Protein AF-A0A7X9ITH7-F1 (afdb_monomer_lite)

Secondary structure (DSSP, 8-state):
-----HHHHHHHHHHHHHHHHHHHHHHHHHHHHTT--SHHHHHHHHHHHHHHHHHHHHHHHHHHHHTT-PPPPSTTHHHHHHHHHHS-BTTTB---SPPPPTT-S-S-SS--S-GGG--------------

Radius of gyration: 21.45 Å; chains: 1; bounding box: 76×38×53 Å

Structure (mmCIF, N/CA/C/O backbone):
data_AF-A0A7X9ITH7-F1
#
_entry.id   AF-A0A7X9ITH7-F1
#
loop_
_atom_site.group_PDB
_atom_site.id
_atom_site.type_symbol
_atom_site.label_atom_id
_atom_site.label_alt_id
_atom_site.label_comp_id
_atom_site.label_asym_id
_atom_site.label_entity_id
_atom_site.label_seq_id
_atom_site.pdbx_PDB_ins_code
_atom_site.Cartn_x
_atom_site.Cartn_y
_atom_site.Cartn_z
_atom_site.occupancy
_atom_site.B_iso_or_equiv
_atom_site.auth_seq_id
_atom_site.auth_comp_id
_atom_site.auth_asym_id
_atom_site.auth_atom_id
_atom_site.pdbx_PDB_model_num
ATOM 1 N N . MET A 1 1 ? -11.705 7.895 21.935 1.00 47.16 1 MET A N 1
ATOM 2 C CA . MET A 1 1 ? -11.684 6.451 21.616 1.00 47.16 1 MET A CA 1
ATOM 3 C C . MET A 1 1 ? -12.564 6.230 20.402 1.00 47.16 1 MET A C 1
ATOM 5 O O . MET A 1 1 ? -13.738 6.562 20.475 1.00 47.16 1 MET A O 1
ATOM 9 N N . VAL A 1 2 ? -12.007 5.753 19.287 1.00 57.72 2 VAL A N 1
ATOM 10 C CA . VAL A 1 2 ? -12.806 5.366 18.115 1.00 57.72 2 VAL A CA 1
ATOM 11 C C . VAL A 1 2 ? -13.326 3.955 18.372 1.00 57.72 2 VAL A C 1
ATOM 13 O O . VAL A 1 2 ? -12.543 3.017 18.470 1.00 57.72 2 VAL A O 1
ATOM 16 N N . THR A 1 3 ? -14.635 3.803 18.539 1.00 65.38 3 THR A N 1
ATOM 17 C CA . THR A 1 3 ? -15.297 2.498 18.604 1.00 65.38 3 THR A CA 1
ATOM 18 C C . THR A 1 3 ? -15.618 2.040 17.183 1.00 65.38 3 THR A C 1
ATOM 20 O O . THR A 1 3 ? -16.554 2.531 16.554 1.00 65.38 3 THR A O 1
ATOM 23 N N . LEU A 1 4 ? -14.832 1.100 16.650 1.00 70.31 4 LEU A N 1
ATOM 24 C CA . LEU A 1 4 ? -15.162 0.419 15.397 1.00 70.31 4 LEU A CA 1
ATOM 25 C C . LEU A 1 4 ? -16.332 -0.540 15.647 1.00 70.31 4 LEU A C 1
ATOM 27 O O . LEU A 1 4 ? -16.178 -1.561 16.313 1.00 70.31 4 LEU A O 1
ATOM 31 N N . ASN A 1 5 ? -17.513 -0.209 15.126 1.00 84.56 5 ASN A N 1
ATOM 32 C CA . ASN A 1 5 ? -18.654 -1.124 15.112 1.0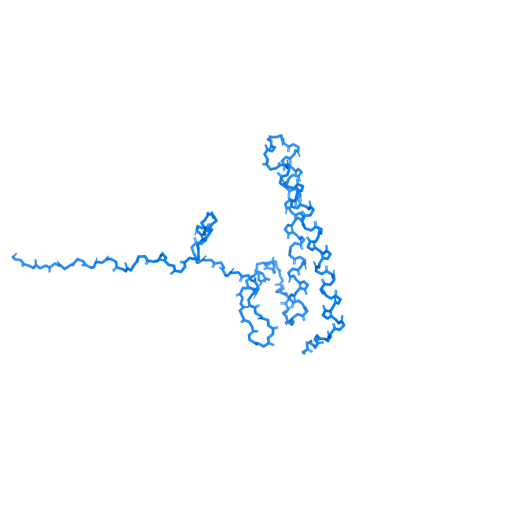0 84.56 5 ASN A CA 1
ATOM 33 C C . ASN A 1 5 ? -18.588 -2.068 13.894 1.00 84.56 5 ASN A C 1
ATOM 35 O O . ASN A 1 5 ? -17.813 -1.850 12.960 1.00 84.56 5 ASN A O 1
ATOM 39 N N . ALA A 1 6 ? -19.416 -3.117 13.885 1.00 84.94 6 ALA A N 1
ATOM 40 C CA . ALA A 1 6 ? -19.391 -4.136 12.831 1.00 84.94 6 ALA A CA 1
ATOM 41 C C . ALA A 1 6 ? -19.620 -3.560 11.419 1.00 84.94 6 ALA A C 1
ATOM 43 O O . ALA A 1 6 ? -18.960 -3.972 10.468 1.00 84.94 6 ALA A O 1
ATOM 44 N N . ALA A 1 7 ? -20.506 -2.569 11.284 1.00 85.50 7 ALA A N 1
ATOM 45 C CA . ALA A 1 7 ? -20.787 -1.922 10.003 1.00 85.50 7 ALA A CA 1
ATOM 46 C C . ALA A 1 7 ? -19.597 -1.083 9.497 1.00 85.50 7 ALA A C 1
ATOM 48 O O . ALA A 1 7 ? -19.242 -1.152 8.321 1.00 85.50 7 ALA A O 1
ATOM 49 N N . ALA A 1 8 ? -18.941 -0.330 10.384 1.00 84.44 8 ALA A N 1
ATOM 50 C CA . ALA A 1 8 ? -17.741 0.442 10.070 1.00 84.44 8 ALA A CA 1
ATOM 51 C C . ALA A 1 8 ? -16.569 -0.474 9.693 1.00 84.44 8 ALA A C 1
ATOM 53 O O . ALA A 1 8 ? -15.868 -0.204 8.720 1.00 84.44 8 ALA A O 1
ATOM 54 N N . ALA A 1 9 ? -16.403 -1.591 10.406 1.00 86.25 9 ALA A N 1
ATOM 55 C CA . ALA A 1 9 ? -15.397 -2.597 10.085 1.00 86.25 9 ALA A CA 1
ATOM 56 C C . ALA A 1 9 ? -15.644 -3.245 8.710 1.00 86.25 9 ALA A C 1
ATOM 58 O O . ALA A 1 9 ? -14.707 -3.392 7.927 1.00 86.25 9 ALA A O 1
ATOM 59 N N . ALA A 1 10 ? -16.897 -3.582 8.381 1.00 88.31 10 ALA A N 1
ATOM 60 C CA . ALA A 1 10 ? -17.257 -4.147 7.080 1.00 88.31 10 ALA A CA 1
ATOM 61 C C . ALA A 1 10 ? -17.009 -3.160 5.928 1.00 88.31 10 ALA A C 1
ATOM 63 O O . ALA A 1 10 ? -16.444 -3.536 4.901 1.00 88.31 10 ALA A O 1
ATOM 64 N N . ARG A 1 11 ? -17.364 -1.883 6.118 1.00 89.94 11 ARG A N 1
ATOM 65 C CA . ARG A 1 11 ? -17.066 -0.819 5.153 1.00 89.94 11 ARG A CA 1
ATOM 66 C C . ARG A 1 11 ? -15.563 -0.657 4.941 1.00 89.94 11 ARG A C 1
ATOM 68 O O . ARG A 1 11 ? -15.119 -0.648 3.797 1.00 89.94 11 ARG A O 1
ATOM 75 N N . LEU A 1 12 ? -14.791 -0.549 6.025 1.00 88.88 12 LEU A N 1
ATOM 76 C CA . LEU A 1 12 ? -13.336 -0.424 5.947 1.00 88.88 12 LEU A CA 1
ATOM 77 C C . LEU A 1 12 ? -12.732 -1.610 5.194 1.00 88.88 12 LEU A C 1
ATOM 79 O O . LEU A 1 12 ? -11.874 -1.417 4.343 1.00 88.88 12 LEU A O 1
ATOM 83 N N . ARG A 1 13 ? -13.210 -2.829 5.462 1.00 90.25 13 ARG A N 1
ATOM 84 C CA . ARG A 1 13 ? -12.760 -4.025 4.750 1.00 90.25 13 ARG A CA 1
ATOM 85 C C . ARG A 1 13 ? -13.021 -3.929 3.247 1.00 90.25 13 ARG A C 1
ATOM 87 O O . ARG A 1 13 ? -12.099 -4.155 2.477 1.00 90.25 13 ARG A O 1
ATOM 94 N N . ALA A 1 14 ? -14.226 -3.536 2.836 1.00 92.00 14 ALA A N 1
ATOM 95 C CA . ALA A 1 14 ? -14.554 -3.378 1.420 1.00 92.00 14 ALA A CA 1
ATOM 96 C C . ALA A 1 14 ? -13.689 -2.306 0.728 1.00 92.00 14 ALA A C 1
ATOM 98 O O . ALA A 1 14 ? -13.251 -2.500 -0.405 1.00 92.00 14 ALA A O 1
ATOM 99 N N . GLU A 1 15 ? -13.410 -1.191 1.412 1.00 91.38 15 GLU A N 1
ATOM 100 C CA . GLU A 1 15 ? -12.501 -0.151 0.914 1.00 91.38 15 GLU A CA 1
ATOM 101 C C . GLU A 1 15 ? -11.064 -0.687 0.762 1.00 91.38 15 GLU A C 1
ATOM 103 O O . GLU A 1 15 ? -10.438 -0.476 -0.274 1.00 91.38 15 GLU A O 1
ATOM 108 N N . LEU A 1 16 ? -10.562 -1.441 1.747 1.00 92.38 16 LEU A N 1
ATOM 109 C CA . LEU A 1 16 ? -9.233 -2.059 1.685 1.00 92.38 16 LEU A CA 1
ATOM 110 C C . LEU A 1 16 ? -9.138 -3.118 0.579 1.00 92.38 16 LEU A C 1
ATOM 112 O O . LEU A 1 16 ? -8.145 -3.146 -0.141 1.00 92.38 16 LEU A O 1
ATOM 116 N N . ASP A 1 17 ? -10.159 -3.957 0.403 1.00 93.75 17 ASP A N 1
ATOM 117 C CA . ASP A 1 17 ? -10.197 -4.973 -0.656 1.00 93.75 17 ASP A CA 1
ATOM 118 C C . ASP A 1 17 ? -10.177 -4.322 -2.052 1.00 93.75 17 ASP A C 1
ATOM 120 O O . ASP A 1 17 ? -9.491 -4.793 -2.970 1.00 93.75 17 ASP A O 1
ATOM 124 N N . HIS A 1 18 ? -10.879 -3.196 -2.211 1.00 93.44 18 HIS A N 1
ATOM 125 C CA . HIS A 1 18 ? -10.826 -2.395 -3.430 1.00 93.44 18 HIS A CA 1
ATOM 126 C C . HIS A 1 18 ? -9.419 -1.834 -3.679 1.00 93.44 18 HIS A C 1
ATOM 128 O O . HIS A 1 18 ? -8.877 -2.012 -4.774 1.00 93.44 18 HIS A O 1
ATOM 134 N N . ASP A 1 19 ? -8.810 -1.208 -2.669 1.00 92.25 19 ASP A N 1
ATOM 135 C CA . ASP A 1 19 ? -7.469 -0.623 -2.770 1.00 92.25 19 ASP A CA 1
ATOM 136 C C . ASP A 1 19 ? -6.412 -1.698 -3.089 1.00 92.25 19 ASP A C 1
ATOM 138 O O . ASP A 1 19 ? -5.579 -1.510 -3.979 1.00 92.25 19 ASP A O 1
ATOM 142 N N . LEU A 1 20 ? -6.485 -2.865 -2.439 1.00 94.00 20 LEU A N 1
ATOM 143 C CA . LEU A 1 20 ? -5.612 -4.012 -2.713 1.00 94.00 20 LEU A CA 1
ATOM 144 C C . LEU A 1 20 ? -5.759 -4.516 -4.152 1.00 94.00 20 LEU A C 1
ATOM 146 O O . LEU A 1 20 ? -4.760 -4.837 -4.798 1.00 94.00 20 LEU A O 1
ATOM 150 N N . THR A 1 21 ? -6.983 -4.537 -4.682 1.00 95.25 21 THR A N 1
ATOM 151 C CA . THR A 1 21 ? -7.236 -4.912 -6.080 1.00 95.25 21 THR A CA 1
ATOM 152 C C . THR A 1 21 ? -6.595 -3.917 -7.050 1.00 95.25 21 THR A C 1
ATOM 154 O O . THR A 1 21 ? -5.996 -4.329 -8.046 1.00 95.25 21 THR A O 1
ATOM 157 N N . GLN A 1 22 ? -6.674 -2.611 -6.775 1.00 92.69 22 GLN A N 1
ATOM 158 C CA . GLN A 1 22 ? -6.010 -1.601 -7.609 1.00 92.69 22 GLN A CA 1
ATOM 159 C C . GLN A 1 22 ? -4.484 -1.719 -7.536 1.00 92.69 22 GLN A C 1
ATOM 161 O O . GLN A 1 22 ? -3.815 -1.691 -8.569 1.00 92.69 22 GLN A O 1
ATOM 166 N N . LEU A 1 23 ? -3.927 -1.917 -6.338 1.00 94.50 23 LEU A N 1
ATOM 167 C CA . LEU A 1 23 ? -2.488 -2.106 -6.145 1.00 94.50 23 LEU A CA 1
ATOM 168 C C . LEU A 1 23 ? -1.967 -3.348 -6.871 1.00 94.50 23 LEU A C 1
ATOM 170 O O . LEU A 1 23 ? -0.909 -3.283 -7.497 1.00 94.50 23 LEU A O 1
ATOM 174 N N . ALA A 1 24 ? -2.719 -4.452 -6.850 1.00 94.25 24 ALA A N 1
ATOM 175 C CA . ALA A 1 24 ? -2.372 -5.659 -7.593 1.00 94.25 24 ALA A CA 1
ATOM 176 C C . ALA A 1 24 ? -2.262 -5.385 -9.101 1.00 94.25 24 ALA A C 1
ATOM 178 O O . ALA A 1 24 ? -1.284 -5.790 -9.723 1.00 94.25 24 ALA A O 1
ATOM 179 N N . ARG A 1 25 ? -3.189 -4.608 -9.678 1.00 93.62 25 ARG A N 1
ATOM 180 C CA . ARG A 1 25 ? -3.133 -4.227 -11.101 1.00 93.62 25 ARG A CA 1
ATOM 181 C C . ARG A 1 25 ? -1.883 -3.420 -11.437 1.00 93.62 25 ARG A C 1
ATOM 183 O O . ARG A 1 25 ? -1.239 -3.688 -12.447 1.00 93.62 25 ARG A O 1
ATOM 190 N N . VAL A 1 26 ? -1.525 -2.445 -10.600 1.00 93.69 26 VAL A N 1
ATOM 191 C CA . VAL A 1 26 ? -0.313 -1.631 -10.810 1.00 93.69 26 VAL A CA 1
ATOM 192 C C . VAL A 1 26 ? 0.944 -2.493 -10.680 1.00 93.69 26 VAL A C 1
ATOM 194 O O . VAL A 1 26 ? 1.837 -2.400 -11.519 1.00 93.69 26 VAL A O 1
ATOM 197 N N . ARG A 1 27 ? 1.000 -3.383 -9.682 1.00 95.12 27 ARG A N 1
ATOM 198 C CA . ARG A 1 27 ? 2.092 -4.355 -9.527 1.00 95.12 27 ARG A CA 1
ATOM 199 C C . ARG A 1 27 ? 2.258 -5.208 -10.784 1.00 95.12 27 ARG A C 1
ATOM 201 O O . ARG A 1 27 ? 3.379 -5.381 -11.252 1.00 95.12 27 ARG A O 1
ATOM 208 N N . ASP A 1 28 ? 1.163 -5.709 -11.345 1.00 94.44 28 ASP A N 1
ATOM 209 C CA . ASP A 1 28 ? 1.214 -6.551 -12.541 1.00 94.44 28 ASP A CA 1
ATOM 210 C C . ASP A 1 28 ? 1.698 -5.745 -13.766 1.00 94.44 28 ASP A C 1
ATOM 212 O O . ASP A 1 28 ? 2.497 -6.236 -14.563 1.00 94.44 28 ASP A O 1
ATOM 216 N N . GLN A 1 29 ? 1.317 -4.466 -13.878 1.00 92.75 29 GLN A N 1
ATOM 217 C CA . GLN A 1 29 ? 1.844 -3.561 -14.910 1.00 92.75 29 GLN A CA 1
ATOM 218 C C . GLN A 1 29 ? 3.348 -3.292 -14.774 1.00 92.75 29 GLN A C 1
ATOM 220 O O . GLN A 1 29 ? 4.025 -3.187 -15.802 1.00 92.75 29 GLN A O 1
ATOM 225 N N . ILE A 1 30 ? 3.852 -3.178 -13.539 1.00 93.06 30 ILE A N 1
ATOM 226 C CA . ILE A 1 30 ? 5.285 -3.046 -13.239 1.00 93.06 30 ILE A CA 1
ATOM 227 C C . ILE A 1 30 ? 6.013 -4.328 -13.638 1.00 93.06 30 ILE A C 1
ATOM 229 O O . ILE A 1 30 ? 7.013 -4.256 -14.343 1.00 93.06 30 ILE A O 1
ATOM 233 N N . ALA A 1 31 ? 5.496 -5.496 -13.244 1.00 92.44 31 ALA A N 1
ATOM 234 C CA . ALA A 1 31 ? 6.125 -6.787 -13.517 1.00 92.44 31 ALA A CA 1
ATOM 235 C C . ALA A 1 31 ? 6.334 -7.028 -15.021 1.00 92.44 31 ALA A C 1
ATOM 237 O O . ALA A 1 31 ? 7.416 -7.437 -15.432 1.00 92.44 31 ALA A O 1
ATOM 238 N N . VAL A 1 32 ? 5.341 -6.689 -15.851 1.00 92.06 32 VAL A N 1
ATOM 239 C CA . VAL A 1 32 ? 5.433 -6.807 -17.321 1.00 92.06 32 VAL A CA 1
ATOM 240 C C . VAL A 1 32 ? 6.502 -5.883 -17.924 1.00 92.06 32 VAL A C 1
ATOM 242 O O . VAL A 1 32 ? 7.021 -6.163 -19.000 1.00 92.06 32 VAL A O 1
ATOM 245 N N . ARG A 1 33 ? 6.841 -4.780 -17.249 1.00 88.88 33 ARG A N 1
ATOM 246 C CA . ARG A 1 33 ? 7.779 -3.751 -17.734 1.00 88.88 33 ARG A CA 1
ATOM 247 C C . ARG A 1 33 ? 9.140 -3.791 -17.039 1.00 88.88 33 ARG A C 1
ATOM 249 O O . ARG A 1 33 ? 10.007 -2.996 -17.375 1.00 88.88 33 ARG A O 1
ATOM 256 N N . ALA A 1 34 ? 9.342 -4.709 -16.095 1.00 87.25 34 ALA A N 1
ATOM 257 C CA . ALA A 1 34 ? 10.522 -4.735 -15.233 1.00 87.25 34 ALA A CA 1
ATOM 258 C C . ALA A 1 34 ? 11.836 -5.007 -15.983 1.00 87.25 34 ALA A C 1
ATOM 260 O O . ALA A 1 34 ? 12.893 -4.586 -15.525 1.00 87.25 34 ALA A O 1
ATOM 261 N N . SER A 1 35 ? 11.777 -5.698 -17.123 1.00 87.19 35 SER A N 1
ATOM 262 C CA . SER A 1 35 ? 12.940 -6.010 -17.962 1.00 87.19 35 SER A CA 1
ATOM 263 C C . SER A 1 35 ? 13.152 -5.025 -19.114 1.00 87.19 35 SER A C 1
ATOM 265 O O . SER A 1 35 ? 13.993 -5.277 -19.975 1.00 87.19 35 SER A O 1
ATOM 267 N N . ALA A 1 36 ? 12.362 -3.952 -19.191 1.00 84.81 36 ALA A N 1
ATOM 268 C CA . ALA A 1 36 ? 12.507 -2.963 -20.248 1.00 84.81 36 ALA A CA 1
ATOM 269 C C . ALA A 1 36 ? 13.795 -2.151 -20.057 1.00 84.81 36 ALA A C 1
ATOM 271 O O . ALA A 1 36 ? 14.139 -1.765 -18.941 1.00 84.81 36 ALA A O 1
ATOM 272 N N . THR A 1 37 ? 14.498 -1.890 -21.155 1.00 87.06 37 THR A N 1
ATOM 273 C CA . THR A 1 37 ? 15.761 -1.133 -21.166 1.00 87.06 37 THR A CA 1
ATOM 274 C C . THR A 1 37 ? 15.643 0.193 -21.910 1.00 87.06 37 THR A C 1
ATOM 276 O O . THR A 1 37 ? 16.607 0.950 -21.962 1.00 87.06 37 THR A O 1
ATOM 279 N N . ASP A 1 38 ? 14.491 0.473 -22.521 1.00 93.56 38 ASP A N 1
ATOM 280 C CA . ASP A 1 38 ? 14.240 1.738 -23.196 1.00 93.56 38 ASP A CA 1
ATOM 281 C C . ASP A 1 38 ? 13.916 2.850 -22.188 1.00 93.56 38 ASP A C 1
ATOM 283 O O . ASP A 1 38 ? 13.284 2.645 -21.146 1.00 93.56 38 ASP A O 1
ATOM 287 N N . GLU A 1 39 ? 14.376 4.057 -22.504 1.00 92.50 39 GLU A N 1
ATOM 288 C CA . GLU A 1 39 ? 14.301 5.209 -21.608 1.00 92.50 39 GLU A CA 1
ATOM 289 C C . GLU A 1 39 ? 12.844 5.607 -21.315 1.00 92.50 39 GLU A C 1
ATOM 291 O O . GLU A 1 39 ? 12.472 5.877 -20.173 1.00 92.50 39 GLU A O 1
ATOM 296 N N . THR A 1 40 ? 11.974 5.544 -22.327 1.00 92.44 40 THR A N 1
ATOM 297 C CA . THR A 1 40 ? 10.543 5.849 -22.190 1.00 92.44 40 THR A CA 1
ATOM 298 C C . THR A 1 40 ? 9.838 4.889 -21.231 1.00 92.44 40 THR A C 1
ATOM 300 O O . THR A 1 40 ? 9.106 5.332 -20.342 1.00 92.44 40 THR A O 1
ATOM 303 N N . THR A 1 41 ? 10.071 3.581 -21.354 1.00 90.38 41 THR A N 1
ATOM 304 C CA . THR A 1 41 ? 9.487 2.587 -20.445 1.00 90.38 41 THR A CA 1
ATOM 305 C C . THR A 1 41 ? 10.103 2.672 -19.057 1.00 90.38 41 THR A C 1
ATOM 307 O O . THR A 1 41 ? 9.389 2.477 -18.076 1.00 90.38 41 THR A O 1
ATOM 310 N N . THR A 1 42 ? 11.376 3.052 -18.944 1.00 90.69 42 THR A N 1
ATOM 311 C CA . THR A 1 42 ? 12.018 3.322 -17.650 1.00 90.69 42 THR A CA 1
ATOM 312 C C . THR A 1 42 ? 11.311 4.462 -16.909 1.00 90.69 42 THR A C 1
ATOM 314 O O . THR A 1 42 ? 10.956 4.311 -15.738 1.00 90.69 42 THR A O 1
ATOM 317 N N . TYR A 1 43 ? 11.010 5.574 -17.589 1.00 93.06 43 TYR A N 1
ATOM 318 C CA . TYR A 1 43 ? 10.226 6.665 -16.998 1.00 93.06 43 TYR A CA 1
ATOM 319 C C . TYR A 1 43 ? 8.802 6.234 -16.631 1.00 93.06 43 TYR A C 1
ATOM 321 O O . TYR A 1 43 ? 8.309 6.568 -15.550 1.00 93.06 43 TYR A O 1
ATOM 329 N N . ALA A 1 44 ? 8.144 5.452 -17.489 1.00 93.00 44 ALA A N 1
ATOM 330 C CA . ALA A 1 44 ? 6.827 4.904 -17.182 1.00 93.00 44 ALA A CA 1
ATOM 331 C C . ALA A 1 44 ? 6.863 3.977 -15.953 1.00 93.00 44 ALA A C 1
ATOM 333 O O . ALA A 1 44 ? 5.965 4.028 -15.112 1.00 93.00 44 ALA A O 1
ATOM 334 N N . LEU A 1 45 ? 7.913 3.164 -15.806 1.00 93.38 45 LEU A N 1
ATOM 335 C CA . LEU A 1 45 ? 8.117 2.277 -14.664 1.00 93.38 45 LEU A CA 1
ATOM 336 C C . LEU A 1 45 ? 8.362 3.065 -13.373 1.00 93.38 45 LEU A C 1
ATOM 338 O O . LEU A 1 45 ? 7.776 2.730 -12.344 1.00 93.38 45 LEU A O 1
ATOM 342 N N . ALA A 1 46 ? 9.140 4.149 -13.429 1.00 92.06 46 ALA A N 1
ATOM 343 C CA . ALA A 1 46 ? 9.322 5.057 -12.297 1.00 92.06 46 ALA A CA 1
ATOM 344 C C . ALA A 1 46 ? 7.984 5.664 -11.832 1.00 92.06 46 ALA A C 1
ATOM 346 O O . ALA A 1 46 ? 7.691 5.681 -10.634 1.00 92.06 46 ALA A O 1
ATOM 347 N N . LEU A 1 47 ? 7.133 6.091 -12.773 1.00 93.62 47 LEU A N 1
ATOM 348 C CA . LEU A 1 47 ? 5.795 6.603 -12.463 1.00 93.62 47 LEU A CA 1
ATOM 349 C C . LEU A 1 47 ? 4.889 5.519 -11.856 1.00 93.62 47 LEU A C 1
ATOM 351 O O . LEU A 1 47 ? 4.193 5.770 -10.872 1.00 93.62 47 LEU A O 1
ATOM 355 N N . LEU A 1 48 ? 4.907 4.303 -12.409 1.00 93.69 48 LEU A N 1
ATOM 356 C CA . LEU A 1 48 ? 4.134 3.177 -11.880 1.00 93.69 48 LEU A CA 1
ATOM 357 C C . LEU A 1 48 ? 4.571 2.799 -10.459 1.00 93.69 48 LEU A C 1
ATOM 359 O O . LEU A 1 48 ? 3.717 2.589 -9.598 1.00 93.69 48 LEU A O 1
ATOM 363 N N . LEU A 1 49 ? 5.878 2.764 -10.189 1.00 93.81 49 LEU A N 1
ATOM 364 C CA . LEU A 1 49 ? 6.428 2.523 -8.853 1.00 93.81 49 LEU A CA 1
ATOM 365 C C . LEU A 1 49 ? 6.003 3.606 -7.859 1.00 93.81 49 LEU A C 1
ATOM 367 O O . LEU A 1 49 ? 5.554 3.282 -6.760 1.00 93.81 49 LEU A O 1
ATOM 371 N N . MET A 1 50 ? 6.084 4.880 -8.253 1.00 92.31 50 MET A N 1
ATOM 372 C CA . MET A 1 50 ? 5.625 6.001 -7.428 1.00 92.31 50 MET A CA 1
ATOM 373 C C . MET A 1 50 ? 4.134 5.876 -7.090 1.00 92.31 50 MET A C 1
ATOM 375 O O . MET A 1 50 ? 3.733 6.050 -5.935 1.00 92.31 50 MET A O 1
ATOM 379 N N . ASN A 1 51 ? 3.309 5.527 -8.079 1.00 91.75 51 ASN A N 1
ATOM 380 C CA . ASN A 1 51 ? 1.875 5.322 -7.894 1.00 91.75 51 ASN A CA 1
ATOM 381 C C . ASN A 1 51 ? 1.586 4.142 -6.961 1.00 91.75 51 ASN A C 1
ATOM 383 O O . ASN A 1 51 ? 0.735 4.256 -6.076 1.00 91.75 51 ASN A O 1
ATOM 387 N N . TYR A 1 52 ? 2.310 3.032 -7.126 1.00 92.94 52 TYR A N 1
ATOM 388 C CA . TYR A 1 52 ? 2.196 1.867 -6.254 1.00 92.94 52 TYR A CA 1
ATOM 389 C C . TYR A 1 52 ? 2.537 2.224 -4.805 1.00 92.94 52 TYR A C 1
ATOM 391 O O . TYR A 1 52 ? 1.734 1.986 -3.904 1.00 92.94 52 TYR A O 1
ATOM 399 N N . TYR A 1 53 ? 3.688 2.863 -4.584 1.00 89.81 53 TYR A N 1
ATOM 400 C CA . TYR A 1 53 ? 4.141 3.272 -3.256 1.00 89.81 53 TYR A CA 1
ATOM 401 C C . TYR A 1 53 ? 3.149 4.240 -2.592 1.00 89.81 53 TYR A C 1
ATOM 403 O O . TYR A 1 53 ? 2.694 4.003 -1.474 1.00 89.81 53 TYR A O 1
ATOM 411 N N . THR A 1 54 ? 2.707 5.265 -3.324 1.00 89.69 54 THR A N 1
ATOM 412 C CA . THR A 1 54 ? 1.699 6.226 -2.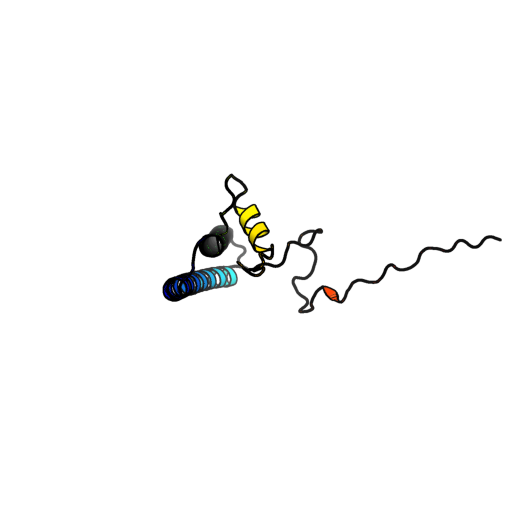851 1.00 89.69 54 THR A CA 1
ATOM 413 C C . THR A 1 54 ? 0.374 5.543 -2.491 1.00 89.69 54 THR A C 1
ATOM 415 O O . THR A 1 54 ? -0.286 5.914 -1.517 1.00 89.69 54 THR A O 1
ATOM 418 N N . GLY A 1 55 ? -0.049 4.544 -3.271 1.00 91.50 55 GLY A N 1
ATOM 419 C CA . GLY A 1 55 ? -1.255 3.767 -2.989 1.00 91.50 55 GLY A CA 1
ATOM 420 C C . GLY A 1 55 ? -1.131 2.946 -1.702 1.00 91.50 55 GLY A C 1
ATOM 421 O O . GLY A 1 55 ? -2.039 2.976 -0.870 1.00 91.50 55 GLY A O 1
ATOM 422 N N . VAL A 1 56 ? 0.015 2.287 -1.492 1.00 90.00 56 VAL A N 1
ATOM 423 C CA . VAL A 1 56 ? 0.308 1.553 -0.250 1.00 90.00 56 VAL A CA 1
ATOM 424 C C . VAL A 1 56 ? 0.255 2.491 0.955 1.00 90.00 56 VAL A C 1
ATOM 426 O O . VAL A 1 56 ? -0.397 2.178 1.948 1.00 90.00 56 VAL A O 1
ATOM 429 N N . GLU A 1 57 ? 0.862 3.673 0.877 1.00 87.81 57 GLU A N 1
ATOM 430 C CA . GLU A 1 57 ? 0.834 4.640 1.980 1.00 87.81 57 GLU A CA 1
ATOM 431 C C . GLU A 1 57 ? -0.575 5.127 2.322 1.00 87.81 57 GLU A C 1
ATOM 433 O O . GLU A 1 57 ? -0.913 5.267 3.500 1.00 87.81 57 GLU A O 1
ATOM 438 N N . LYS A 1 58 ? -1.421 5.365 1.313 1.00 88.94 58 LYS A N 1
ATOM 439 C CA . LYS A 1 58 ? -2.830 5.733 1.524 1.00 88.94 58 LYS A CA 1
ATOM 440 C C . LYS A 1 58 ? -3.595 4.625 2.245 1.00 88.94 58 LYS A C 1
ATOM 442 O O . LYS A 1 58 ? -4.329 4.920 3.192 1.00 88.94 58 LYS A O 1
ATOM 447 N N . LEU A 1 59 ? -3.386 3.373 1.839 1.00 90.00 59 LEU A N 1
ATOM 448 C CA . LEU A 1 59 ? -3.985 2.199 2.472 1.00 90.00 59 LEU A CA 1
ATOM 449 C C . LEU A 1 59 ? -3.549 2.099 3.940 1.00 90.00 59 LEU A C 1
ATOM 451 O O . LEU A 1 59 ? -4.382 2.034 4.845 1.00 90.00 59 LEU A O 1
ATOM 455 N N . LEU A 1 60 ? -2.243 2.177 4.191 1.00 84.88 60 LEU A N 1
ATOM 456 C CA . LEU A 1 60 ? -1.656 2.118 5.529 1.00 84.88 60 LEU A CA 1
ATOM 457 C C . LEU A 1 60 ? -2.134 3.258 6.436 1.00 84.88 60 LEU A C 1
ATOM 459 O O . LEU A 1 60 ? -2.457 3.040 7.605 1.00 84.88 60 LEU A O 1
ATOM 463 N N . ARG A 1 61 ? -2.254 4.472 5.892 1.00 85.94 61 ARG A N 1
ATOM 464 C CA . ARG A 1 61 ? -2.807 5.626 6.605 1.00 85.94 61 ARG A CA 1
ATOM 465 C C . ARG A 1 61 ? -4.269 5.396 6.989 1.00 85.94 61 ARG A C 1
ATOM 467 O O . ARG A 1 61 ? -4.651 5.715 8.113 1.00 85.94 61 ARG A O 1
ATOM 474 N N . ARG A 1 62 ? -5.087 4.841 6.088 1.00 86.88 62 ARG A N 1
ATOM 475 C CA . ARG A 1 62 ? -6.497 4.525 6.368 1.00 86.88 62 ARG A CA 1
ATOM 476 C C . ARG A 1 62 ? -6.616 3.516 7.508 1.00 86.88 62 ARG A C 1
ATOM 478 O O . ARG A 1 62 ? -7.438 3.719 8.400 1.00 86.88 62 ARG A O 1
ATOM 485 N N . VAL A 1 63 ? -5.773 2.482 7.515 1.00 84.31 63 VAL A N 1
ATOM 486 C CA . VAL A 1 63 ? -5.688 1.523 8.628 1.00 84.31 63 VAL A CA 1
ATOM 487 C C . VAL A 1 63 ? -5.334 2.257 9.923 1.00 84.31 63 VAL A C 1
ATOM 489 O O . VAL A 1 63 ? -6.094 2.183 10.884 1.00 84.31 63 VAL A O 1
ATOM 492 N N . ALA A 1 64 ? -4.249 3.036 9.946 1.00 80.88 64 ALA A N 1
ATOM 493 C CA . ALA A 1 64 ? -3.826 3.759 11.147 1.00 80.88 64 ALA A CA 1
ATOM 494 C C . ALA A 1 64 ? -4.942 4.650 11.729 1.00 80.88 64 ALA A C 1
ATOM 496 O O . ALA A 1 64 ? -5.238 4.547 12.919 1.00 80.88 64 ALA A O 1
ATOM 497 N N . LEU A 1 65 ? -5.625 5.430 10.881 1.00 81.81 65 LEU A N 1
ATOM 498 C CA . LEU A 1 65 ? -6.715 6.327 11.285 1.00 81.81 65 LEU A CA 1
ATOM 499 C C . LEU A 1 65 ? -7.901 5.593 11.926 1.00 81.81 65 LEU A C 1
ATOM 501 O O . LEU A 1 65 ? -8.490 6.092 12.883 1.00 81.81 65 LEU A O 1
ATOM 505 N N . ASN A 1 66 ? -8.259 4.414 11.414 1.00 79.94 66 ASN A N 1
ATOM 506 C CA . ASN A 1 66 ? -9.402 3.654 11.925 1.00 79.94 66 ASN A CA 1
ATOM 507 C C . ASN A 1 66 ? -9.087 2.921 13.237 1.00 79.94 66 ASN A C 1
ATOM 509 O O . ASN A 1 66 ? -9.975 2.759 14.069 1.00 79.94 66 ASN A O 1
ATOM 513 N N . PHE A 1 67 ? -7.827 2.537 13.458 1.00 74.31 67 PHE A N 1
ATOM 514 C CA . PHE A 1 67 ? -7.370 1.870 14.684 1.00 74.31 67 PHE A CA 1
ATOM 515 C C . PHE A 1 67 ? -6.751 2.843 15.703 1.00 74.31 67 PHE A C 1
ATOM 517 O O . PHE A 1 67 ? -5.908 2.452 16.507 1.00 74.31 67 PHE A O 1
ATOM 524 N N . GLY A 1 68 ? -7.150 4.121 15.678 1.00 65.44 68 GLY A N 1
ATOM 525 C CA . GLY A 1 68 ? -6.780 5.112 16.698 1.00 65.44 68 GLY A CA 1
ATOM 526 C C . GLY A 1 68 ? -5.336 5.622 16.633 1.00 65.44 68 GLY A C 1
ATOM 527 O O . GLY A 1 68 ? -4.916 6.354 17.527 1.00 65.44 68 GLY A O 1
ATOM 528 N N . GLY A 1 69 ? -4.583 5.272 15.589 1.00 65.19 69 GLY A N 1
ATOM 529 C CA . GLY A 1 69 ? -3.277 5.851 15.305 1.00 65.19 69 GLY A CA 1
ATOM 530 C C . GLY A 1 69 ? -3.433 7.185 14.581 1.00 65.19 69 GLY A C 1
ATOM 531 O O . GLY A 1 69 ? -3.913 7.233 13.448 1.00 65.19 69 GLY A O 1
ATOM 532 N N . LEU A 1 70 ? -3.004 8.280 15.210 1.00 58.59 70 LEU A N 1
ATOM 533 C CA . LEU A 1 70 ? -2.815 9.537 14.491 1.00 58.59 70 LEU A CA 1
ATOM 534 C C . LEU A 1 70 ? -1.634 9.361 13.524 1.00 58.59 70 LEU A C 1
ATOM 536 O O . LEU A 1 70 ? -0.559 8.947 13.968 1.00 58.59 70 LEU A O 1
ATOM 540 N N . PRO A 1 71 ? -1.793 9.648 12.218 1.00 61.50 71 PRO A N 1
ATOM 541 C CA . PRO A 1 71 ? -0.648 9.705 11.329 1.00 61.50 71 PRO A CA 1
ATOM 542 C C . PRO A 1 71 ? 0.306 10.786 11.858 1.00 61.50 71 PRO A C 1
ATOM 544 O O . PRO A 1 71 ? -0.162 11.860 12.252 1.00 61.50 71 PRO A O 1
ATOM 547 N N . PRO A 1 72 ? 1.622 10.523 11.903 1.00 64.31 72 PRO A N 1
ATOM 548 C CA . PRO A 1 72 ? 2.576 11.527 12.349 1.00 64.31 72 PRO A CA 1
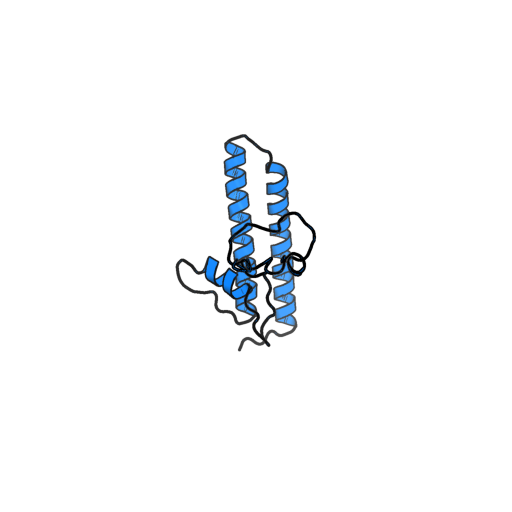ATOM 549 C C . PRO A 1 72 ? 2.452 12.779 11.476 1.00 64.31 72 PRO A C 1
ATOM 551 O O . PRO A 1 72 ? 2.152 12.686 10.290 1.00 64.31 72 PRO A O 1
ATOM 554 N N . ALA A 1 73 ? 2.640 13.958 12.059 1.00 64.00 73 ALA A N 1
ATOM 555 C CA . ALA A 1 73 ? 2.593 15.222 11.330 1.00 64.00 73 ALA A CA 1
ATOM 556 C C . ALA A 1 73 ? 4.005 15.656 10.887 1.00 64.00 73 ALA A C 1
ATOM 558 O O . ALA A 1 73 ? 4.998 15.273 11.505 1.00 64.00 73 ALA A O 1
ATOM 559 N N . GLY A 1 74 ? 4.089 16.479 9.836 1.00 74.38 74 GLY A N 1
ATOM 560 C CA . GLY A 1 74 ? 5.345 17.047 9.320 1.00 74.38 74 GLY A CA 1
ATOM 561 C C . GLY A 1 74 ? 5.928 16.309 8.108 1.00 74.38 74 GLY A C 1
ATOM 562 O O . GLY A 1 74 ? 5.356 15.341 7.621 1.00 74.38 74 GLY A O 1
ATOM 563 N N . GLU A 1 75 ? 7.079 16.764 7.609 1.00 71.06 75 GLU A N 1
ATOM 564 C CA . GLU A 1 75 ? 7.726 16.254 6.380 1.00 71.06 75 GLU A CA 1
ATOM 565 C C . GLU A 1 75 ? 8.043 14.750 6.413 1.00 71.06 75 GLU A C 1
ATOM 567 O O . GLU A 1 75 ? 7.971 14.067 5.396 1.00 71.06 75 GLU A O 1
ATOM 572 N N . ARG A 1 76 ? 8.344 14.204 7.596 1.00 74.50 76 ARG A N 1
ATOM 573 C CA . ARG A 1 76 ? 8.701 12.786 7.785 1.00 74.50 76 ARG A CA 1
ATOM 574 C C . ARG A 1 76 ? 7.514 11.896 8.159 1.00 74.50 76 ARG A C 1
ATOM 576 O O . ARG A 1 76 ? 7.718 10.787 8.656 1.00 74.50 76 ARG A O 1
ATOM 583 N N . TRP A 1 77 ? 6.281 12.349 7.916 1.00 80.31 77 TRP A N 1
ATOM 584 C CA . TRP A 1 77 ? 5.074 11.594 8.268 1.00 80.31 77 TRP A CA 1
ATOM 585 C C . TRP A 1 77 ? 5.042 10.191 7.655 1.00 80.31 77 TRP A C 1
ATOM 587 O O . TRP A 1 77 ? 4.566 9.250 8.286 1.00 80.31 77 TRP A O 1
ATOM 597 N N . HIS A 1 78 ? 5.576 10.040 6.444 1.00 77.38 78 HIS A N 1
ATOM 598 C CA . HIS A 1 78 ? 5.649 8.766 5.735 1.00 77.38 78 HIS A CA 1
ATOM 599 C C . HIS A 1 78 ? 6.429 7.712 6.541 1.00 77.38 78 HIS A C 1
ATOM 601 O O . HIS A 1 78 ? 5.934 6.614 6.796 1.00 77.38 78 HIS A O 1
ATOM 607 N N . ALA A 1 79 ? 7.625 8.074 7.018 1.00 77.88 79 ALA A N 1
ATOM 608 C CA . ALA A 1 79 ? 8.479 7.189 7.807 1.00 77.88 79 ALA A CA 1
ATOM 609 C C . ALA A 1 79 ? 7.858 6.871 9.171 1.00 77.88 79 ALA A C 1
ATOM 611 O O . ALA A 1 79 ? 7.804 5.709 9.567 1.00 77.88 79 ALA A O 1
ATOM 612 N N . GLY A 1 80 ? 7.314 7.885 9.853 1.00 76.12 80 GLY A N 1
ATOM 613 C CA . GLY A 1 80 ? 6.665 7.681 11.147 1.00 76.12 80 GLY A CA 1
ATOM 614 C C . GLY A 1 80 ? 5.412 6.799 11.056 1.00 76.12 80 GLY A C 1
ATOM 615 O O . GLY A 1 80 ? 5.119 6.057 11.989 1.00 76.12 80 GLY A O 1
ATOM 616 N N . LEU A 1 81 ? 4.681 6.836 9.933 1.00 80.94 81 LEU A N 1
ATOM 617 C CA . LEU A 1 81 ? 3.554 5.936 9.688 1.00 80.94 81 LEU A CA 1
ATOM 618 C C . LEU A 1 81 ? 4.032 4.480 9.614 1.00 80.94 81 LEU A C 1
ATOM 620 O O . LEU A 1 81 ? 3.452 3.615 10.269 1.00 80.94 81 LEU A O 1
ATOM 624 N N . LEU A 1 82 ? 5.094 4.211 8.849 1.00 78.69 82 LEU A N 1
ATOM 625 C CA . LEU A 1 82 ? 5.664 2.867 8.711 1.00 78.69 82 LEU A CA 1
ATOM 626 C C . LEU A 1 82 ? 6.235 2.354 10.035 1.00 78.69 82 LEU A C 1
ATOM 628 O O . LEU A 1 82 ? 5.920 1.237 10.435 1.00 78.69 82 LEU A O 1
ATOM 632 N N . GLU A 1 83 ? 7.012 3.175 10.741 1.00 77.62 83 GLU A N 1
ATOM 633 C CA . GLU A 1 83 ? 7.549 2.845 12.065 1.00 77.62 83 GLU A CA 1
ATOM 634 C C . GLU A 1 83 ? 6.422 2.555 13.054 1.00 77.62 83 GLU A C 1
ATOM 636 O O . GLU A 1 83 ? 6.415 1.502 13.692 1.00 77.62 83 GLU A O 1
ATOM 641 N N . GLY A 1 84 ? 5.405 3.418 13.103 1.00 74.00 84 GLY A N 1
ATOM 642 C CA . GLY A 1 84 ? 4.219 3.198 13.916 1.00 74.00 84 GLY A CA 1
ATOM 643 C C . GLY A 1 84 ? 3.596 1.836 13.629 1.00 74.00 84 GLY A C 1
ATOM 644 O O . GLY A 1 84 ? 3.305 1.087 14.558 1.00 74.00 84 GLY A O 1
ATOM 645 N N . LEU A 1 85 ? 3.444 1.453 12.359 1.00 76.75 85 LEU A N 1
ATOM 646 C CA . LEU A 1 85 ? 2.845 0.173 11.963 1.00 76.75 85 LEU A CA 1
ATOM 647 C C . LEU A 1 85 ? 3.641 -1.076 12.374 1.00 76.75 85 LEU A C 1
ATOM 649 O O . LEU A 1 85 ? 3.052 -2.162 12.439 1.00 76.75 85 LEU A O 1
ATOM 653 N N . THR A 1 86 ? 4.927 -0.923 12.694 1.00 77.56 86 THR A N 1
ATOM 654 C CA . THR A 1 86 ? 5.783 -2.003 13.217 1.00 77.56 86 THR A CA 1
ATOM 655 C C . THR A 1 86 ? 5.655 -2.208 14.727 1.00 77.56 86 THR A C 1
ATOM 657 O O . THR A 1 86 ? 6.032 -3.264 15.235 1.00 77.56 86 THR A O 1
ATOM 660 N N . ILE A 1 87 ? 5.091 -1.230 15.442 1.00 75.19 87 ILE A N 1
ATOM 661 C CA . ILE A 1 87 ? 4.876 -1.286 16.888 1.00 75.19 87 ILE A CA 1
ATOM 662 C C . ILE A 1 87 ? 3.593 -2.065 17.179 1.00 75.19 87 ILE A C 1
ATOM 664 O O . ILE A 1 87 ? 2.545 -1.823 16.571 1.00 75.19 87 ILE A O 1
ATOM 668 N N . ASP A 1 88 ? 3.690 -2.993 18.127 1.00 73.88 88 ASP A N 1
ATOM 669 C CA . ASP A 1 88 ? 2.533 -3.671 18.696 1.00 73.88 88 ASP A CA 1
ATOM 670 C C . ASP A 1 88 ? 1.841 -2.745 19.702 1.00 73.88 88 ASP A C 1
ATOM 672 O O . ASP A 1 88 ? 2.491 -2.181 20.584 1.00 73.88 88 ASP A O 1
ATOM 676 N N . LEU A 1 89 ? 0.531 -2.558 19.552 1.00 70.25 89 LEU A N 1
ATOM 677 C CA . LEU A 1 89 ? -0.283 -1.700 20.413 1.00 70.25 89 LEU A CA 1
ATOM 678 C C . LEU A 1 89 ? -1.332 -2.582 21.101 1.00 70.25 89 LEU A C 1
ATOM 680 O O . LEU A 1 89 ? -2.431 -2.756 20.555 1.00 70.25 89 LEU A O 1
ATOM 684 N N . PRO A 1 90 ? -1.011 -3.146 22.285 1.00 69.00 90 PRO A N 1
ATOM 685 C CA . PRO A 1 90 ? -1.885 -4.070 22.995 1.00 69.00 90 PRO A CA 1
ATOM 686 C C . PRO A 1 90 ? -3.280 -3.475 23.192 1.00 69.00 90 PRO A C 1
ATOM 688 O O . PRO A 1 90 ? -3.432 -2.365 23.697 1.00 69.00 90 PRO A O 1
ATOM 691 N N . GLY A 1 91 ? -4.307 -4.210 22.766 1.00 67.50 91 GLY A N 1
ATOM 692 C CA . GLY A 1 91 ? -5.704 -3.778 22.866 1.00 67.50 91 GLY A CA 1
ATOM 693 C C . GLY A 1 91 ? -6.187 -2.803 21.781 1.00 67.50 91 GLY A C 1
ATOM 694 O O . GLY A 1 91 ? -7.383 -2.530 21.742 1.00 67.50 91 GLY A O 1
ATOM 695 N N . LEU A 1 92 ? -5.320 -2.316 20.881 1.00 69.56 92 LEU A N 1
ATOM 696 C CA . LEU A 1 92 ? -5.723 -1.516 19.711 1.00 69.56 92 LEU A CA 1
ATOM 697 C C . LEU A 1 92 ? -5.454 -2.228 18.389 1.00 69.56 92 LEU A C 1
ATOM 699 O O . LEU A 1 92 ? -6.368 -2.378 17.578 1.00 69.56 92 LEU A O 1
ATOM 703 N N . ARG A 1 93 ? -4.205 -2.641 18.144 1.00 70.38 93 ARG A N 1
ATOM 704 C CA . ARG A 1 93 ? -3.841 -3.347 16.914 1.00 70.38 93 ARG A CA 1
ATOM 705 C C . ARG A 1 93 ? -2.563 -4.171 17.077 1.00 70.38 93 ARG A C 1
ATOM 707 O O . ARG A 1 93 ? -1.604 -3.666 17.662 1.00 70.38 93 ARG A O 1
ATOM 714 N N . PRO A 1 94 ? -2.519 -5.384 16.501 1.00 69.62 94 PRO A N 1
ATOM 715 C CA . PRO A 1 94 ? -1.273 -6.119 16.370 1.00 69.62 94 PRO A CA 1
ATOM 716 C C . PRO A 1 94 ? -0.322 -5.396 15.406 1.00 69.62 94 PRO A C 1
ATOM 718 O O . PRO A 1 94 ? -0.749 -4.607 14.553 1.00 69.62 94 PRO A O 1
ATOM 721 N N . ARG A 1 95 ? 0.975 -5.706 15.499 1.00 72.44 95 ARG A N 1
ATOM 722 C CA . ARG A 1 95 ? 1.964 -5.280 14.495 1.00 72.44 95 ARG A CA 1
ATOM 723 C C . ARG A 1 95 ? 1.539 -5.746 13.095 1.00 72.44 95 ARG A C 1
ATOM 725 O O . ARG A 1 95 ? 1.261 -6.927 12.888 1.00 72.44 95 ARG A O 1
ATOM 732 N N . CYS A 1 96 ? 1.495 -4.826 12.134 1.00 67.88 96 CYS A N 1
ATOM 733 C CA . CYS A 1 96 ? 1.128 -5.148 10.749 1.00 67.88 96 CYS A CA 1
ATOM 734 C C . CYS A 1 96 ? 2.362 -5.395 9.878 1.00 67.88 96 CYS A C 1
ATOM 736 O O . CYS A 1 96 ? 2.320 -6.206 8.958 1.00 67.88 96 CYS A O 1
ATOM 738 N N . CYS A 1 97 ? 3.460 -4.701 10.182 1.00 61.06 97 CYS A N 1
ATOM 739 C CA . CYS A 1 97 ? 4.704 -4.765 9.428 1.00 61.06 97 CYS A CA 1
ATOM 740 C C . CYS A 1 97 ? 5.826 -5.318 10.310 1.00 61.06 97 CYS A C 1
ATOM 742 O O . CYS A 1 97 ? 5.856 -5.084 11.520 1.00 61.06 97 CYS A O 1
ATOM 744 N N . VAL A 1 98 ? 6.768 -6.036 9.703 1.00 64.69 98 VAL A N 1
ATOM 745 C CA . VAL A 1 98 ? 7.991 -6.458 10.395 1.00 64.69 98 VAL A CA 1
ATOM 746 C C . VAL A 1 98 ? 8.872 -5.219 10.615 1.00 64.69 98 VAL A C 1
ATOM 748 O O . VAL A 1 98 ? 9.034 -4.434 9.676 1.00 64.69 98 VAL A O 1
ATOM 751 N N . PRO A 1 99 ? 9.422 -5.002 11.826 1.00 58.97 99 PRO A N 1
ATOM 752 C CA . PRO A 1 99 ? 10.316 -3.881 12.085 1.00 58.97 99 PRO A CA 1
ATOM 753 C C . PRO A 1 99 ? 11.554 -3.940 11.190 1.00 58.97 99 PRO A C 1
ATOM 755 O O . PRO A 1 99 ? 12.074 -5.016 10.886 1.00 58.97 99 PRO A O 1
ATOM 758 N N . ARG A 1 100 ? 12.040 -2.762 10.786 1.00 51.94 100 ARG A N 1
ATOM 759 C CA . ARG A 1 100 ? 13.291 -2.637 10.036 1.00 51.94 100 ARG A CA 1
ATOM 760 C C . ARG A 1 100 ? 14.426 -3.276 10.853 1.00 51.94 100 ARG A C 1
ATOM 762 O O . ARG A 1 100 ? 14.633 -2.852 11.992 1.00 51.94 100 ARG A O 1
ATOM 769 N N . PRO A 1 101 ? 15.194 -4.231 10.300 1.00 58.69 101 PRO A N 1
ATOM 770 C CA . PRO A 1 101 ? 16.358 -4.761 10.994 1.00 58.69 101 PRO A CA 1
ATOM 771 C C . PRO A 1 101 ? 17.404 -3.645 11.202 1.00 58.69 101 PRO A C 1
ATOM 773 O O . PRO A 1 101 ? 17.555 -2.763 10.340 1.00 58.69 101 PRO A O 1
ATOM 776 N N . PRO A 1 102 ? 18.117 -3.632 12.346 1.00 52.25 102 PRO A N 1
ATOM 777 C CA . PRO A 1 102 ? 19.009 -2.533 12.730 1.00 52.25 102 PRO A CA 1
ATOM 778 C C . PRO A 1 102 ? 20.116 -2.258 11.697 1.00 52.25 102 PRO A C 1
ATOM 780 O O . PRO A 1 102 ? 20.531 -1.113 11.538 1.00 52.25 102 PRO A O 1
ATOM 783 N N . ASN A 1 103 ? 20.501 -3.268 10.920 1.00 48.38 103 ASN A N 1
ATOM 784 C CA . ASN A 1 103 ? 21.573 -3.294 9.923 1.00 48.38 103 ASN A CA 1
ATOM 785 C C . ASN A 1 103 ? 21.143 -2.988 8.466 1.00 48.38 103 ASN A C 1
ATOM 787 O O . ASN A 1 103 ? 21.931 -3.176 7.542 1.00 48.38 103 ASN A O 1
ATOM 791 N N . GLY A 1 104 ? 19.938 -2.453 8.237 1.00 45.94 104 GLY A N 1
ATOM 792 C CA . GLY A 1 104 ? 19.487 -2.085 6.884 1.00 45.94 104 GLY A CA 1
ATOM 793 C C . GLY A 1 104 ? 19.167 -3.308 6.015 1.00 45.94 104 GLY A C 1
ATOM 794 O O . GLY A 1 104 ? 19.181 -4.426 6.507 1.00 45.94 104 GLY A O 1
ATOM 795 N N . TRP A 1 105 ? 18.828 -3.093 4.739 1.00 40.22 105 TRP A N 1
ATOM 796 C CA . TRP A 1 105 ? 18.235 -4.049 3.775 1.00 40.22 105 TRP A CA 1
ATOM 797 C C . TRP A 1 105 ? 19.007 -5.364 3.496 1.00 40.22 105 TRP A C 1
ATOM 799 O O . TRP A 1 105 ? 18.694 -6.071 2.541 1.00 40.22 105 TRP A O 1
ATOM 809 N N . GLN A 1 106 ? 20.018 -5.718 4.288 1.00 41.34 106 GLN A N 1
ATOM 810 C CA . GLN A 1 106 ? 20.750 -6.973 4.168 1.00 41.34 106 GLN A CA 1
ATOM 811 C C . GLN A 1 106 ? 20.049 -8.068 4.986 1.00 41.34 106 GLN A C 1
ATOM 813 O O . GLN A 1 106 ? 20.011 -7.997 6.210 1.00 41.34 106 GLN A O 1
ATOM 818 N N . THR A 1 107 ? 19.576 -9.111 4.287 1.00 47.31 107 THR A N 1
ATOM 819 C CA . THR A 1 107 ? 18.975 -10.378 4.783 1.00 47.31 107 THR A CA 1
ATOM 820 C C . THR A 1 107 ? 17.491 -10.245 5.192 1.00 47.31 107 THR A C 1
ATOM 822 O O . THR A 1 107 ? 17.152 -9.443 6.046 1.00 47.31 107 THR A O 1
ATOM 825 N N . CYS A 1 108 ? 16.484 -10.901 4.599 1.00 36.81 108 CYS A N 1
ATOM 826 C CA . CYS A 1 108 ? 16.379 -12.210 3.943 1.00 36.81 108 CYS A CA 1
ATOM 827 C C . CYS A 1 108 ? 15.390 -12.159 2.751 1.00 36.81 108 CYS A C 1
ATOM 829 O O . CYS A 1 108 ? 14.339 -12.798 2.774 1.00 36.81 108 CYS A O 1
ATOM 831 N N . PHE A 1 109 ? 15.676 -11.385 1.702 1.00 33.66 109 PHE A N 1
ATOM 832 C CA . PHE A 1 109 ? 14.899 -11.492 0.461 1.00 33.66 109 PHE A CA 1
ATOM 833 C C . PHE A 1 109 ? 15.453 -12.674 -0.353 1.00 33.66 109 PHE A C 1
ATOM 835 O O . PHE A 1 109 ? 16.427 -12.515 -1.081 1.00 33.66 109 PHE A O 1
ATOM 842 N N . GLY A 1 110 ? 14.898 -13.880 -0.167 1.00 39.16 110 GLY A N 1
ATOM 843 C CA . GLY A 1 110 ? 15.190 -15.031 -1.040 1.00 39.16 110 GLY A CA 1
ATOM 844 C C . GLY A 1 110 ? 15.310 -16.411 -0.385 1.00 39.16 110 GLY A C 1
ATOM 845 O O . GLY A 1 110 ? 15.228 -17.408 -1.095 1.00 39.16 110 GLY A O 1
ATOM 846 N N . SER A 1 111 ? 15.449 -16.519 0.937 1.00 39.44 111 SER A N 1
ATOM 847 C CA . SER A 1 111 ? 15.379 -17.810 1.633 1.00 39.44 111 SER A CA 1
ATOM 848 C C . SER A 1 111 ? 14.072 -17.863 2.410 1.00 39.44 111 SER A C 1
ATOM 850 O O . SER A 1 111 ? 13.833 -17.034 3.280 1.00 39.44 111 SER A O 1
ATOM 852 N N . GLY A 1 112 ? 13.185 -18.801 2.091 1.00 37.97 112 GLY A N 1
ATOM 853 C CA . GLY A 1 112 ? 11.916 -19.007 2.799 1.00 37.97 112 GLY A CA 1
ATOM 854 C C . GLY A 1 112 ? 12.083 -19.525 4.235 1.00 37.97 112 GLY A C 1
ATOM 855 O O . GLY A 1 112 ? 11.374 -20.445 4.628 1.00 37.97 112 GLY A O 1
ATOM 856 N N . THR A 1 113 ? 13.010 -18.964 5.014 1.00 40.09 113 THR A N 1
ATOM 857 C CA . THR A 1 113 ? 13.358 -19.400 6.367 1.00 40.09 113 THR A CA 1
ATOM 858 C C . THR A 1 113 ? 13.210 -18.232 7.343 1.00 40.09 113 THR A C 1
ATOM 860 O O . THR A 1 113 ? 13.732 -17.147 7.078 1.00 40.09 113 THR A O 1
ATOM 863 N N . PRO A 1 114 ? 12.533 -18.410 8.493 1.00 38.91 114 PRO A N 1
ATOM 864 C CA . PRO A 1 114 ? 12.520 -17.394 9.535 1.00 38.91 114 PRO A CA 1
ATOM 865 C C . PRO A 1 114 ? 13.946 -17.130 10.045 1.00 38.91 114 PRO A C 1
ATOM 867 O O . PRO A 1 114 ? 14.684 -18.053 10.380 1.00 38.91 114 PRO A O 1
ATOM 870 N N . CYS A 1 115 ? 14.302 -15.847 10.144 1.00 43.91 115 CYS A N 1
ATOM 871 C CA . CYS A 1 115 ? 15.625 -15.322 10.521 1.00 43.91 115 CYS A CA 1
ATOM 872 C C . CYS A 1 115 ? 16.127 -15.777 11.918 1.00 43.91 115 CYS A C 1
ATOM 874 O O . CYS A 1 115 ? 17.264 -15.522 12.300 1.00 43.91 115 CYS A O 1
ATOM 876 N N . ALA A 1 116 ? 15.294 -16.470 12.701 1.00 40.28 116 ALA A N 1
ATOM 877 C CA . ALA A 1 116 ? 15.574 -16.831 14.088 1.00 40.28 116 ALA A CA 1
ATOM 878 C C . ALA A 1 116 ? 16.564 -18.001 14.272 1.00 40.28 116 ALA A C 1
ATOM 880 O O . ALA A 1 116 ? 17.053 -18.190 15.382 1.00 40.28 116 ALA A O 1
ATOM 881 N N . THR A 1 117 ? 16.869 -18.793 13.237 1.00 40.94 117 THR A N 1
ATOM 882 C CA . THR A 1 117 ? 17.671 -20.029 13.401 1.00 40.94 117 THR A CA 1
ATOM 883 C C . THR A 1 117 ? 19.143 -19.878 12.999 1.00 40.94 117 THR A C 1
ATOM 885 O O . THR A 1 117 ? 19.929 -20.798 13.192 1.00 40.94 117 THR A O 1
ATOM 888 N N . SER A 1 118 ? 19.557 -18.721 12.482 1.00 39.59 118 SER A N 1
ATOM 889 C CA . SER A 1 118 ? 20.932 -18.481 12.026 1.00 39.59 118 SER A CA 1
ATOM 890 C C . SER A 1 118 ? 21.605 -17.351 12.803 1.00 39.59 118 SER A C 1
ATOM 892 O O . SER A 1 118 ? 22.058 -16.372 12.219 1.00 39.59 118 SER A O 1
ATOM 894 N N . MET A 1 119 ? 21.683 -17.479 14.127 1.00 36.97 119 MET A N 1
ATOM 895 C CA . MET A 1 119 ? 22.780 -16.855 14.865 1.00 36.97 119 MET A CA 1
ATOM 896 C C . MET A 1 119 ? 23.815 -17.943 15.165 1.00 36.97 119 MET A C 1
ATOM 898 O O . MET A 1 119 ? 23.506 -18.856 15.933 1.00 36.97 119 MET A O 1
ATOM 902 N N . PRO A 1 120 ? 25.031 -17.889 14.592 1.00 37.28 120 PRO A N 1
ATOM 903 C CA . PRO A 1 120 ? 26.138 -18.607 15.193 1.00 37.28 120 PRO A CA 1
ATOM 904 C C . PRO A 1 120 ? 26.363 -17.985 16.574 1.00 37.28 120 PRO A C 1
ATOM 906 O O . PRO A 1 120 ? 26.554 -16.773 16.693 1.00 37.28 120 PRO A O 1
ATOM 909 N N . GLY A 1 121 ? 26.274 -18.806 17.622 1.00 39.06 121 GLY A N 1
ATOM 910 C CA . GLY A 1 121 ? 26.640 -18.394 18.976 1.00 39.06 121 GLY A CA 1
ATOM 911 C C . GLY A 1 121 ? 28.061 -17.814 18.999 1.00 39.06 121 GLY A C 1
ATOM 912 O O . GLY A 1 121 ? 28.855 -18.125 18.108 1.00 39.06 121 GLY A O 1
ATOM 913 N N . PRO A 1 122 ? 28.396 -16.957 19.980 1.00 41.19 122 PRO A N 1
ATOM 914 C CA . PRO A 1 122 ? 29.695 -16.298 20.035 1.00 41.19 122 PRO A CA 1
ATOM 915 C C . PRO A 1 122 ? 30.811 -17.349 20.104 1.00 41.19 122 PRO A C 1
ATOM 917 O O . PRO A 1 122 ? 31.043 -17.984 21.130 1.00 41.19 122 PRO A O 1
ATOM 920 N N . SER A 1 123 ? 31.472 -17.553 18.967 1.00 44.62 123 SER A N 1
ATOM 921 C CA . SER A 1 123 ? 32.604 -18.453 18.816 1.00 44.62 123 SER A CA 1
ATOM 922 C C . SER A 1 123 ? 33.834 -17.826 19.470 1.00 44.62 123 SER A C 1
ATOM 924 O O . SER A 1 123 ? 34.372 -16.853 18.956 1.00 44.62 123 SER A O 1
ATOM 926 N N . GLY A 1 124 ? 34.269 -18.427 20.581 1.00 38.09 124 GLY A N 1
ATOM 927 C CA . GLY A 1 124 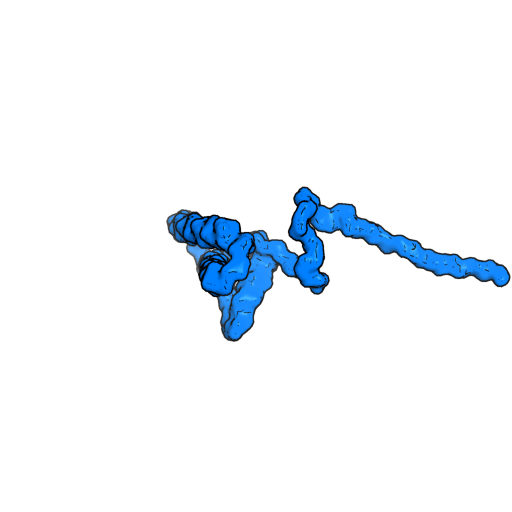? 35.672 -18.543 20.990 1.00 38.09 124 GLY A CA 1
ATOM 928 C C . GLY A 1 124 ? 36.398 -17.264 21.416 1.00 38.09 124 GLY A C 1
ATOM 929 O O . GLY A 1 124 ? 36.986 -16.566 20.597 1.00 38.09 124 GLY A O 1
ATOM 930 N N . ALA A 1 125 ? 36.483 -17.036 22.728 1.00 37.88 125 ALA A N 1
ATOM 931 C CA . ALA A 1 125 ? 37.551 -16.226 23.311 1.00 37.88 125 ALA A CA 1
ATOM 932 C C . ALA A 1 125 ? 38.897 -16.979 23.199 1.00 37.88 125 ALA A C 1
ATOM 934 O O . ALA A 1 125 ? 38.928 -18.177 23.490 1.00 37.88 125 ALA A O 1
ATOM 935 N N . PRO A 1 126 ? 40.016 -16.333 22.821 1.00 40.75 126 PRO A N 1
ATOM 936 C CA . PRO A 1 126 ? 41.323 -16.975 22.876 1.00 40.75 126 PRO A CA 1
ATOM 937 C C . PRO A 1 126 ? 41.818 -17.033 24.329 1.00 40.75 126 PRO A C 1
ATOM 939 O O . PRO A 1 126 ? 42.160 -16.015 24.928 1.00 40.75 126 PRO A O 1
ATOM 942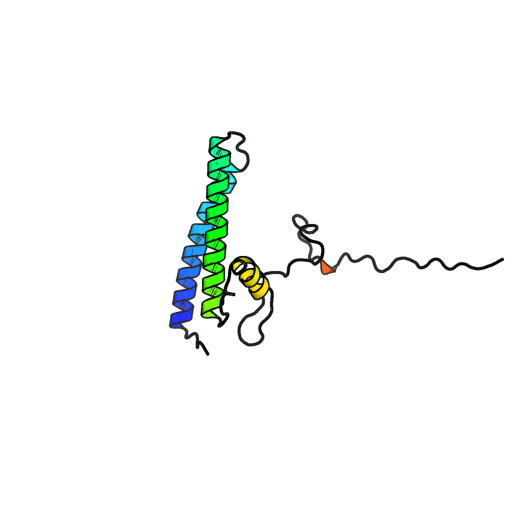 N N . THR A 1 127 ? 41.876 -18.233 24.906 1.00 39.94 127 THR A N 1
ATOM 943 C CA . THR A 1 127 ? 42.635 -18.506 26.132 1.00 39.94 127 THR A CA 1
ATOM 944 C C . THR A 1 127 ? 44.130 -18.450 25.825 1.00 39.94 127 THR A C 1
ATOM 946 O O . THR A 1 127 ? 44.675 -19.364 25.210 1.00 39.94 127 THR A O 1
ATOM 949 N N . SER A 1 128 ? 44.804 -17.385 26.258 1.00 39.69 128 SER A N 1
ATOM 950 C CA . SER A 1 128 ? 46.261 -17.343 26.371 1.00 39.69 128 SER A CA 1
ATOM 951 C C . SER A 1 128 ? 46.687 -18.116 27.624 1.00 39.69 128 SER A C 1
ATOM 953 O O . SER A 1 128 ? 46.505 -17.633 28.743 1.00 39.69 128 SER A O 1
ATOM 955 N N . THR A 1 129 ? 47.236 -19.315 27.449 1.00 44.72 129 THR A N 1
ATOM 956 C CA . THR A 1 129 ? 47.939 -20.047 28.511 1.00 44.72 129 THR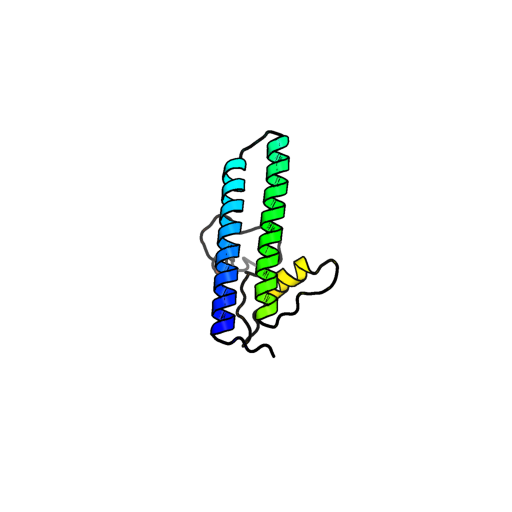 A CA 1
ATOM 957 C C . THR A 1 129 ? 49.428 -19.782 28.352 1.00 44.72 129 THR A C 1
ATOM 959 O O . THR A 1 129 ? 49.984 -19.988 27.276 1.00 44.72 129 THR A O 1
ATOM 962 N N . GLY A 1 130 ? 50.043 -19.268 29.416 1.00 41.84 130 GLY A N 1
ATOM 963 C CA . GLY A 1 130 ? 51.473 -19.012 29.480 1.00 41.84 130 GLY A CA 1
ATOM 964 C C . GLY A 1 130 ? 52.311 -20.289 29.480 1.00 41.84 130 GLY A C 1
ATOM 965 O O . GLY A 1 130 ? 51.876 -21.359 29.914 1.00 41.84 130 GLY A O 1
ATOM 966 N N . SER A 1 131 ? 53.538 -20.138 29.004 1.00 41.62 131 SER A N 1
ATOM 967 C CA . SER A 1 131 ? 54.712 -20.948 29.327 1.00 41.62 131 SER A CA 1
ATOM 968 C C . SER A 1 131 ? 55.926 -20.037 29.248 1.00 41.62 131 SER A C 1
ATOM 970 O O . SER A 1 131 ? 55.928 -19.171 28.342 1.00 41.62 131 SER A O 1
#

pLDDT: mean 72.63, std 20.19, range [33.66, 95.25]

Sequence (131 aa):
MVTLNAAAAARLRAELDHDLTQLARVRDQIAVRASATDETTTYALALLLMNYYTGVEKLLRRVALNFGGLPPAGERWHAGLLEGLTIDLPGLRPRCCVPRPPNGWQTCFGSGTPCATSMPGPSGAPTSTGS

Foldseek 3Di:
DQDCDPVNVVVLVVVLVVLVVVLVVLVVVLVVLVPPPDPVSVVVNVVSVVVSLVSVQVNLCSVCVNLVHDQDDDPCSSVSSLQVLQDQDPPRDGRPDPDADPVHPPDDPPDPDPPPPDDDDDPDDDDDDDD